Protein AF-A0A8H9J9G1-F1 (afdb_monomer)

Structure (mmCIF, N/CA/C/O backbone):
data_AF-A0A8H9J9G1-F1
#
_entry.id   AF-A0A8H9J9G1-F1
#
loop_
_atom_site.group_PDB
_atom_site.id
_atom_site.type_symbol
_atom_site.label_atom_id
_atom_site.label_alt_id
_atom_site.label_comp_id
_atom_site.label_asym_id
_atom_site.label_entity_id
_atom_site.label_seq_id
_atom_site.pdbx_PDB_ins_code
_atom_site.Cartn_x
_atom_site.Cartn_y
_atom_site.Cartn_z
_atom_site.occupancy
_atom_site.B_iso_or_equiv
_atom_site.auth_seq_id
_atom_site.auth_comp_id
_atom_site.auth_asym_id
_atom_site.auth_atom_id
_atom_site.pdbx_PDB_model_num
ATOM 1 N N . MET A 1 1 ? -12.522 -16.998 34.758 1.00 36.66 1 MET A N 1
ATOM 2 C CA . MET A 1 1 ? -12.995 -16.567 33.430 1.00 36.66 1 MET A CA 1
ATOM 3 C C . MET A 1 1 ? -11.806 -15.974 32.721 1.00 36.66 1 MET A C 1
ATOM 5 O O . MET A 1 1 ? -11.305 -14.952 33.176 1.00 36.66 1 MET A O 1
ATOM 9 N N . ASP A 1 2 ? -11.302 -16.676 31.713 1.00 42.00 2 ASP A N 1
ATOM 10 C CA . ASP A 1 2 ? -10.199 -16.193 30.894 1.00 42.00 2 ASP A CA 1
ATOM 11 C C . ASP A 1 2 ? -10.738 -15.007 30.093 1.00 42.00 2 ASP A C 1
ATOM 13 O O . ASP A 1 2 ? -11.644 -15.159 29.270 1.00 42.00 2 ASP A O 1
ATOM 17 N N . LYS A 1 3 ? -10.325 -13.792 30.461 1.00 46.50 3 LYS A N 1
ATOM 18 C CA . LYS A 1 3 ? -10.738 -12.603 29.728 1.00 46.50 3 LYS A CA 1
ATOM 19 C C . LYS A 1 3 ? -10.068 -12.721 28.371 1.00 46.50 3 LYS A C 1
ATOM 21 O O . LYS A 1 3 ? -8.863 -12.516 28.268 1.00 46.50 3 LYS A O 1
ATOM 26 N N . VAL A 1 4 ? -10.854 -13.000 27.337 1.00 52.59 4 VAL A N 1
ATOM 27 C CA . VAL A 1 4 ? -10.498 -12.665 25.957 1.00 52.59 4 VAL A CA 1
ATOM 28 C C . VAL A 1 4 ? -10.438 -11.135 25.890 1.00 52.59 4 VAL A C 1
ATOM 30 O O . VAL A 1 4 ? -11.330 -10.479 25.375 1.00 52.59 4 VAL A O 1
ATOM 33 N N . GLN A 1 5 ? -9.430 -10.536 26.525 1.00 56.31 5 GLN A N 1
ATOM 34 C CA . GLN A 1 5 ? -9.046 -9.162 26.279 1.00 56.31 5 GLN A CA 1
ATOM 35 C C . GLN A 1 5 ? -8.318 -9.219 24.952 1.00 56.31 5 GLN A C 1
ATOM 37 O O . GLN A 1 5 ? -7.145 -9.593 24.881 1.00 56.31 5 GLN A O 1
ATOM 42 N N . MET A 1 6 ? -9.064 -8.950 23.882 1.00 62.56 6 MET A N 1
ATOM 43 C CA . MET A 1 6 ? -8.466 -8.785 22.574 1.00 62.56 6 MET A CA 1
ATOM 44 C C . MET A 1 6 ? -7.334 -7.768 22.707 1.00 62.56 6 MET A C 1
ATOM 46 O O . MET A 1 6 ? -7.464 -6.750 23.392 1.00 62.56 6 MET A O 1
ATOM 50 N N . LYS A 1 7 ? -6.200 -8.056 22.077 1.00 81.44 7 LYS A N 1
ATOM 51 C CA . LYS A 1 7 ? -5.039 -7.174 22.113 1.00 81.44 7 LYS A CA 1
ATOM 52 C C . LYS A 1 7 ? -5.239 -6.005 21.150 1.00 81.44 7 LYS A C 1
ATOM 54 O O . LYS A 1 7 ? -4.542 -5.891 20.147 1.00 81.44 7 LYS A O 1
ATOM 59 N N . TYR A 1 8 ? -6.240 -5.175 21.434 1.00 85.50 8 TYR A N 1
ATOM 60 C CA . TYR A 1 8 ? -6.667 -4.064 20.586 1.00 85.50 8 TYR A CA 1
ATOM 61 C C . TYR A 1 8 ? -5.501 -3.138 20.232 1.00 85.50 8 TYR A C 1
ATOM 63 O O . TYR A 1 8 ? -5.328 -2.795 19.070 1.00 85.50 8 TYR A O 1
ATOM 71 N N . GLU A 1 9 ? -4.641 -2.829 21.204 1.00 85.12 9 GLU A N 1
ATOM 72 C CA . GLU A 1 9 ? -3.433 -2.032 20.971 1.00 85.12 9 GLU A CA 1
ATOM 73 C C . GLU A 1 9 ? -2.460 -2.698 19.987 1.00 85.12 9 GLU A C 1
ATOM 75 O O . GLU A 1 9 ? -1.900 -2.021 19.128 1.00 85.12 9 GLU A O 1
ATOM 80 N N . GLU A 1 10 ? -2.267 -4.019 20.062 1.00 89.94 10 GLU A N 1
ATOM 81 C CA . GLU A 1 10 ? -1.399 -4.737 19.117 1.00 89.94 10 GLU A CA 1
ATOM 82 C C . GLU A 1 10 ? -1.999 -4.730 17.702 1.00 89.94 10 GLU A C 1
ATOM 84 O O . GLU A 1 10 ? -1.273 -4.544 16.725 1.00 89.94 10 GLU A O 1
ATOM 89 N N . LEU A 1 11 ? -3.321 -4.877 17.576 1.00 91.44 11 LEU A N 1
ATOM 90 C CA . LEU A 1 11 ? -4.016 -4.824 16.286 1.00 91.44 11 LEU A CA 1
ATOM 91 C C . LEU A 1 11 ? -3.967 -3.426 15.661 1.00 91.44 11 LEU A C 1
ATOM 93 O O . LEU A 1 11 ? -3.679 -3.305 14.471 1.00 91.44 11 LEU A O 1
ATOM 97 N N . GLU A 1 12 ? -4.157 -2.376 16.457 1.00 91.62 12 GLU A N 1
ATOM 98 C CA . GLU A 1 12 ? -3.998 -0.984 16.019 1.00 91.62 12 GLU A CA 1
ATOM 99 C C . GLU A 1 12 ? -2.566 -0.686 15.556 1.00 91.62 12 GLU A C 1
ATOM 101 O O . GLU A 1 12 ? -2.347 -0.053 14.517 1.00 91.62 12 GLU A O 1
ATOM 106 N N . GLN 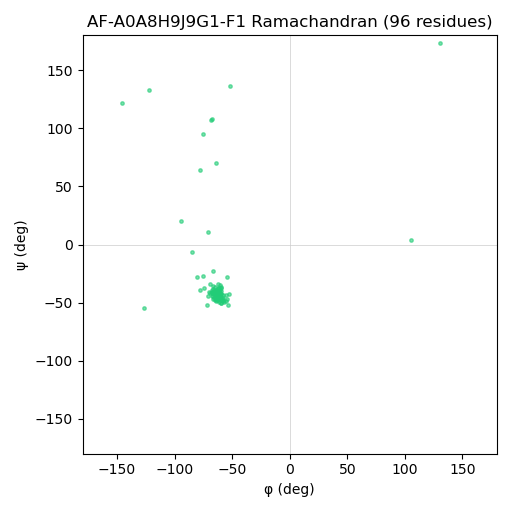A 1 13 ? -1.562 -1.199 16.275 1.00 94.50 13 GLN A N 1
ATOM 107 C CA . GLN A 1 13 ? -0.163 -1.084 15.860 1.00 94.50 13 GLN A CA 1
ATOM 108 C C . GLN A 1 13 ? 0.096 -1.794 14.526 1.00 94.50 13 GLN A C 1
ATOM 110 O O . GLN A 1 13 ? 0.809 -1.256 13.675 1.00 94.50 13 GLN A O 1
ATOM 115 N N . ILE A 1 14 ? -0.478 -2.982 14.316 1.00 95.50 14 ILE A N 1
ATOM 116 C CA . ILE A 1 14 ? -0.354 -3.714 13.048 1.00 95.50 14 ILE A CA 1
ATOM 117 C C . ILE A 1 14 ? -1.031 -2.940 11.912 1.00 95.50 14 ILE A C 1
ATOM 119 O O . ILE A 1 14 ? -0.404 -2.737 10.873 1.00 95.50 14 ILE A O 1
ATOM 123 N N . ALA A 1 15 ? -2.263 -2.461 12.107 1.00 95.69 15 ALA A N 1
ATOM 124 C CA . ALA A 1 15 ? -2.976 -1.667 11.106 1.00 95.69 15 ALA A CA 1
ATOM 125 C C . ALA A 1 15 ? -2.189 -0.404 10.725 1.00 95.69 15 ALA A C 1
ATOM 127 O O . ALA A 1 15 ? -2.006 -0.105 9.547 1.00 95.69 15 ALA A O 1
ATOM 128 N N . THR A 1 16 ? -1.629 0.291 11.718 1.00 96.75 16 THR A N 1
ATOM 129 C CA . THR A 1 16 ? -0.788 1.475 11.499 1.00 96.75 16 THR A CA 1
ATOM 130 C C . THR A 1 16 ? 0.452 1.154 10.663 1.00 96.75 16 THR A C 1
ATOM 132 O O . THR A 1 16 ? 0.747 1.871 9.708 1.00 96.75 16 THR A O 1
ATOM 135 N N . ARG A 1 17 ? 1.153 0.051 10.959 1.00 97.88 17 ARG A N 1
ATOM 136 C CA . ARG A 1 17 ? 2.333 -0.377 10.183 1.00 97.88 17 ARG A CA 1
ATOM 137 C C . ARG A 1 17 ? 1.980 -0.759 8.747 1.00 97.88 17 ARG A C 1
ATOM 139 O O . ARG A 1 17 ? 2.724 -0.425 7.831 1.00 97.88 17 ARG A O 1
ATOM 146 N N . LEU A 1 18 ? 0.851 -1.435 8.538 1.00 97.38 18 LEU A N 1
ATOM 147 C CA . LEU A 1 18 ? 0.376 -1.799 7.201 1.00 97.38 18 LEU A CA 1
ATOM 148 C C . LEU A 1 18 ? 0.013 -0.563 6.371 1.00 97.38 18 LEU A C 1
ATOM 150 O O . LEU A 1 18 ? 0.406 -0.479 5.208 1.00 97.38 18 LEU A O 1
ATOM 154 N N . ALA A 1 19 ? -0.660 0.419 6.974 1.00 96.81 19 ALA A N 1
ATOM 155 C CA . ALA A 1 19 ? -0.946 1.698 6.329 1.00 96.81 19 ALA A CA 1
ATOM 156 C C . ALA A 1 19 ? 0.345 2.453 5.961 1.00 96.81 19 ALA A C 1
ATOM 158 O O . ALA A 1 19 ? 0.473 2.976 4.853 1.00 96.81 19 ALA A O 1
ATOM 159 N N . GLU A 1 20 ? 1.339 2.457 6.853 1.00 97.75 20 GLU A N 1
ATOM 160 C CA . GLU A 1 20 ? 2.648 3.046 6.569 1.00 97.75 20 GLU A CA 1
ATOM 161 C C . GLU A 1 20 ? 3.352 2.339 5.396 1.00 97.75 20 GLU A C 1
ATOM 163 O O . GLU A 1 20 ? 3.906 2.993 4.510 1.00 97.75 20 GLU A O 1
ATOM 168 N N . TRP A 1 21 ? 3.316 1.005 5.347 1.00 97.81 21 TRP A N 1
ATOM 169 C CA . TRP A 1 21 ? 3.883 0.239 4.235 1.00 97.81 21 TRP A CA 1
ATOM 170 C C . TRP A 1 21 ? 3.141 0.454 2.918 1.00 97.81 21 TRP A C 1
ATOM 172 O O . TRP A 1 21 ? 3.799 0.507 1.877 1.00 97.81 21 TRP A O 1
ATOM 182 N N . SER A 1 22 ? 1.816 0.621 2.944 1.00 97.81 22 SER A N 1
ATOM 183 C CA . SER A 1 22 ? 1.047 1.012 1.757 1.00 97.81 22 SER A CA 1
ATOM 184 C C . SER A 1 22 ? 1.543 2.363 1.227 1.00 97.81 22 SER A C 1
ATOM 186 O O . SER A 1 22 ? 1.969 2.450 0.075 1.00 97.81 22 SER A O 1
ATOM 188 N N . SER A 1 23 ? 1.664 3.377 2.094 1.00 97.06 23 SER A N 1
ATOM 189 C CA . SER A 1 23 ? 2.164 4.705 1.704 1.00 97.06 23 SER A CA 1
ATOM 190 C C . SER A 1 23 ? 3.591 4.667 1.138 1.00 97.06 23 SER A C 1
ATOM 192 O O . SER A 1 23 ? 3.887 5.291 0.116 1.00 97.06 23 SER A O 1
ATOM 194 N N . ARG A 1 24 ? 4.490 3.889 1.754 1.00 97.50 24 ARG A N 1
ATOM 195 C CA . ARG A 1 24 ? 5.865 3.717 1.254 1.00 97.50 24 ARG A CA 1
ATOM 196 C C . ARG A 1 24 ? 5.895 3.012 -0.106 1.00 97.50 24 ARG A C 1
ATOM 198 O O . ARG A 1 24 ? 6.668 3.416 -0.975 1.00 97.50 24 ARG A O 1
ATOM 205 N N . THR A 1 25 ? 5.055 1.992 -0.298 1.00 97.25 25 THR A N 1
ATOM 206 C CA . THR A 1 25 ? 4.909 1.276 -1.578 1.00 97.25 25 THR A CA 1
ATOM 207 C C . THR A 1 25 ? 4.384 2.209 -2.665 1.00 97.25 25 THR A C 1
ATOM 209 O O . THR A 1 25 ? 4.967 2.263 -3.748 1.00 97.25 25 THR A O 1
ATOM 212 N N . GLN A 1 26 ? 3.368 3.016 -2.354 1.00 96.50 26 GLN A N 1
ATOM 213 C CA . GLN A 1 26 ? 2.822 4.024 -3.258 1.00 96.50 26 GLN A CA 1
ATOM 214 C C . GLN A 1 26 ? 3.898 5.028 -3.696 1.00 96.50 26 GLN A C 1
ATOM 216 O O . GLN A 1 26 ? 4.077 5.270 -4.892 1.00 96.50 26 GLN A O 1
ATOM 221 N N . ALA A 1 27 ? 4.664 5.579 -2.748 1.00 96.94 27 ALA A N 1
ATOM 222 C CA . ALA A 1 27 ? 5.735 6.531 -3.040 1.00 96.94 27 ALA A CA 1
ATOM 223 C C . ALA A 1 27 ? 6.837 5.912 -3.919 1.00 96.94 27 ALA A C 1
ATOM 225 O O . ALA A 1 27 ? 7.295 6.531 -4.885 1.00 96.94 27 ALA A O 1
ATOM 226 N N . ALA A 1 28 ? 7.239 4.671 -3.626 1.00 95.62 28 ALA A N 1
ATOM 227 C CA . ALA A 1 28 ? 8.207 3.939 -4.438 1.00 95.62 28 ALA A CA 1
ATOM 228 C C . ALA A 1 28 ? 7.677 3.678 -5.859 1.00 95.62 28 ALA A C 1
ATOM 230 O O . ALA A 1 28 ? 8.389 3.927 -6.834 1.00 95.62 28 ALA A O 1
ATOM 231 N N . GLY A 1 29 ? 6.417 3.252 -5.988 1.00 96.12 29 GLY A N 1
ATOM 232 C CA . GLY A 1 29 ? 5.757 3.018 -7.271 1.00 96.12 29 GLY A CA 1
ATOM 233 C C . GLY A 1 29 ? 5.599 4.291 -8.105 1.00 96.12 29 GLY A C 1
ATOM 234 O O . GLY A 1 29 ? 5.827 4.273 -9.313 1.00 96.12 29 GLY A O 1
ATOM 235 N N . GLN A 1 30 ? 5.270 5.426 -7.483 1.00 96.31 30 GLN A N 1
ATOM 236 C CA . GLN A 1 30 ? 5.231 6.726 -8.162 1.00 96.31 30 GLN A CA 1
ATOM 237 C C . GLN A 1 30 ? 6.613 7.150 -8.666 1.00 96.31 30 GLN A C 1
ATOM 239 O O . GLN A 1 30 ? 6.744 7.528 -9.830 1.00 96.31 30 GLN A O 1
ATOM 244 N N . LYS A 1 31 ? 7.653 7.033 -7.831 1.00 96.00 31 LYS A N 1
ATOM 245 C CA . LYS A 1 31 ? 9.030 7.347 -8.234 1.00 96.00 31 LYS A CA 1
ATOM 246 C C . LYS A 1 31 ? 9.488 6.473 -9.402 1.00 96.00 31 LYS A C 1
ATOM 248 O O . LYS A 1 31 ? 10.095 6.980 -10.342 1.00 96.00 31 LYS A O 1
ATOM 253 N N . PHE A 1 32 ? 9.168 5.180 -9.362 1.00 94.75 32 PHE A N 1
ATOM 254 C CA . PHE A 1 32 ? 9.463 4.266 -10.459 1.00 94.75 32 PHE A CA 1
ATOM 255 C C . PHE A 1 32 ? 8.738 4.682 -11.744 1.00 94.75 32 PHE A C 1
ATOM 257 O O . PHE A 1 32 ? 9.390 4.838 -12.770 1.00 94.75 32 PHE A O 1
ATOM 264 N N . ARG A 1 33 ? 7.425 4.957 -11.686 1.00 93.94 33 ARG A N 1
ATOM 265 C CA . ARG A 1 33 ? 6.637 5.430 -12.843 1.00 93.94 33 ARG A CA 1
ATOM 266 C C . ARG A 1 33 ? 7.222 6.698 -13.470 1.00 93.94 33 ARG A C 1
ATOM 268 O O . ARG A 1 33 ? 7.334 6.773 -14.688 1.00 93.94 33 ARG A O 1
ATOM 275 N N . GLN A 1 34 ? 7.644 7.664 -12.6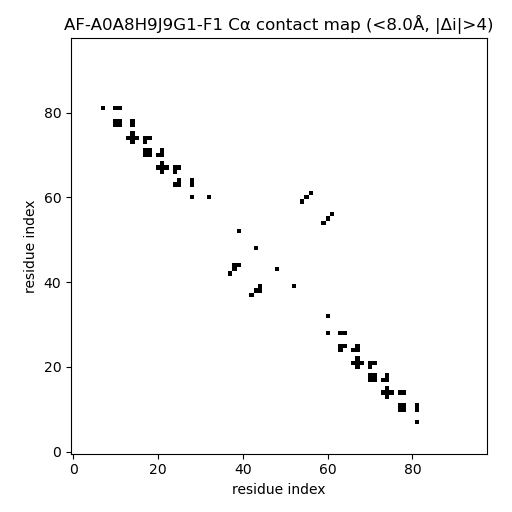54 1.00 94.69 34 GLN A N 1
ATOM 276 C CA . GLN A 1 34 ? 8.273 8.897 -13.141 1.00 94.69 34 GLN A CA 1
ATOM 277 C C . GLN A 1 34 ? 9.580 8.618 -13.892 1.00 94.69 34 GLN A C 1
ATOM 279 O O . GLN A 1 34 ? 9.785 9.125 -14.992 1.00 94.69 34 GLN A O 1
ATOM 284 N N . GLN A 1 35 ? 10.462 7.790 -13.326 1.00 93.00 35 GLN A N 1
ATOM 285 C CA . GLN A 1 35 ? 11.719 7.428 -13.985 1.00 93.00 35 GLN A CA 1
ATOM 286 C C . GLN A 1 35 ? 11.478 6.596 -15.248 1.00 93.00 35 GLN A C 1
ATOM 288 O O . GLN A 1 35 ? 12.134 6.812 -16.263 1.00 93.00 35 GLN A O 1
ATOM 293 N N . PHE A 1 36 ? 10.498 5.696 -15.211 1.00 91.75 36 PHE A N 1
ATOM 294 C CA . PHE A 1 36 ? 10.099 4.879 -16.348 1.00 91.75 36 PHE A CA 1
ATOM 295 C C . PHE A 1 36 ? 9.617 5.728 -17.532 1.00 91.75 36 PHE A C 1
ATOM 297 O O . PHE A 1 36 ? 10.056 5.507 -18.657 1.00 91.75 36 PHE A O 1
ATOM 304 N N . GLN A 1 37 ? 8.811 6.762 -17.277 1.00 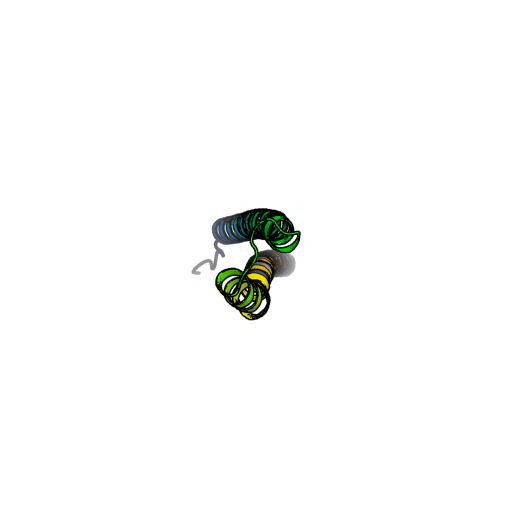90.62 37 GLN A N 1
ATOM 305 C CA . GLN A 1 37 ? 8.366 7.709 -18.307 1.00 90.62 37 GLN A CA 1
ATOM 306 C C . GLN A 1 37 ? 9.530 8.474 -18.953 1.00 90.62 37 GLN A C 1
ATOM 308 O O . GLN A 1 37 ? 9.522 8.693 -20.162 1.00 90.62 37 GLN A O 1
ATOM 313 N N . VAL A 1 38 ? 10.560 8.845 -18.182 1.00 91.44 38 VAL A N 1
ATOM 314 C CA . VAL A 1 38 ? 11.774 9.481 -18.729 1.00 91.44 38 VAL A CA 1
ATOM 315 C C . VAL A 1 38 ? 12.519 8.529 -19.668 1.00 91.44 38 VAL A C 1
ATOM 317 O O . VAL A 1 38 ? 12.991 8.948 -20.726 1.00 91.44 38 VAL A O 1
ATOM 320 N N . LEU A 1 39 ? 12.600 7.244 -19.312 1.00 89.00 39 LEU A N 1
ATOM 321 C CA . LEU A 1 39 ? 13.220 6.229 -20.166 1.00 89.00 39 LEU A CA 1
ATOM 322 C C . LEU A 1 39 ? 12.402 6.008 -21.451 1.00 89.00 39 LEU A C 1
ATOM 324 O O . LEU A 1 39 ? 12.987 6.043 -22.533 1.00 89.00 39 LEU A O 1
ATOM 328 N N . GLN A 1 40 ? 11.069 5.903 -21.343 1.00 86.06 40 GLN A N 1
ATOM 329 C CA . GLN A 1 40 ? 10.143 5.812 -22.486 1.00 86.06 40 GLN A CA 1
ATOM 330 C C . GLN A 1 40 ? 10.218 7.022 -23.421 1.00 86.06 40 GLN A C 1
ATOM 332 O O . GLN A 1 40 ? 10.135 6.865 -24.636 1.00 86.06 40 GLN A O 1
ATOM 337 N N . GLY A 1 41 ? 10.421 8.226 -22.881 1.00 86.19 41 GLY A N 1
ATOM 338 C CA . GLY A 1 41 ? 10.514 9.475 -23.644 1.00 86.19 41 GLY A CA 1
ATOM 339 C C . GLY A 1 41 ? 11.790 9.645 -24.480 1.00 86.19 41 GLY A C 1
ATOM 340 O O . GLY A 1 41 ? 12.047 10.743 -24.968 1.00 86.19 41 GLY A O 1
ATOM 341 N N . GLY A 1 42 ? 12.604 8.596 -24.632 1.00 84.06 42 GLY A N 1
ATOM 342 C CA . GLY A 1 42 ? 13.857 8.619 -25.390 1.00 84.06 42 GLY A CA 1
ATOM 343 C C . GLY A 1 42 ? 15.120 8.635 -24.527 1.00 84.06 42 GLY A C 1
ATOM 344 O O . GLY A 1 42 ? 16.220 8.696 -25.073 1.00 84.06 42 GLY A O 1
ATOM 345 N N . GLY A 1 43 ? 14.990 8.544 -23.196 1.00 79.88 43 GLY A N 1
ATOM 346 C CA . GLY A 1 43 ? 16.127 8.397 -22.281 1.00 79.88 43 GLY A CA 1
ATOM 347 C C . GLY A 1 43 ? 16.864 7.061 -22.433 1.00 79.88 43 GLY A C 1
ATOM 348 O O . GLY A 1 43 ? 18.048 6.973 -22.110 1.00 79.88 43 GLY A O 1
ATOM 349 N N . TRP A 1 44 ? 16.193 6.033 -22.963 1.00 81.94 44 TRP A N 1
ATOM 350 C CA . TRP A 1 44 ? 16.806 4.766 -23.350 1.00 81.94 44 TRP A CA 1
ATOM 351 C C . TRP A 1 44 ? 16.104 4.196 -24.585 1.00 81.94 44 TRP A C 1
ATOM 353 O O . TRP A 1 44 ? 14.903 3.965 -24.575 1.00 81.94 44 TRP A O 1
ATOM 363 N N . ILE A 1 45 ? 16.862 3.976 -25.663 1.00 83.12 45 ILE A N 1
ATOM 364 C CA . ILE A 1 45 ? 16.337 3.498 -26.948 1.00 83.12 45 ILE A CA 1
ATOM 365 C C . ILE A 1 45 ? 17.034 2.187 -27.335 1.00 83.12 45 ILE A C 1
ATOM 367 O O . ILE A 1 45 ? 18.262 2.092 -27.287 1.00 83.12 45 ILE A O 1
ATOM 371 N N . GLY A 1 46 ? 16.253 1.184 -27.751 1.00 85.38 46 GLY A N 1
ATOM 372 C CA . GLY A 1 46 ? 16.733 -0.080 -28.321 1.00 85.38 46 GLY A CA 1
ATOM 373 C C . GLY A 1 46 ? 16.106 -1.324 -27.683 1.00 85.38 46 GLY A C 1
ATOM 374 O O . GLY A 1 46 ? 15.438 -1.245 -26.663 1.00 85.38 46 GLY A O 1
ATOM 375 N N . ARG A 1 47 ? 16.394 -2.509 -28.239 1.00 79.25 47 ARG A N 1
ATOM 376 C CA . ARG A 1 47 ? 15.750 -3.789 -27.858 1.00 7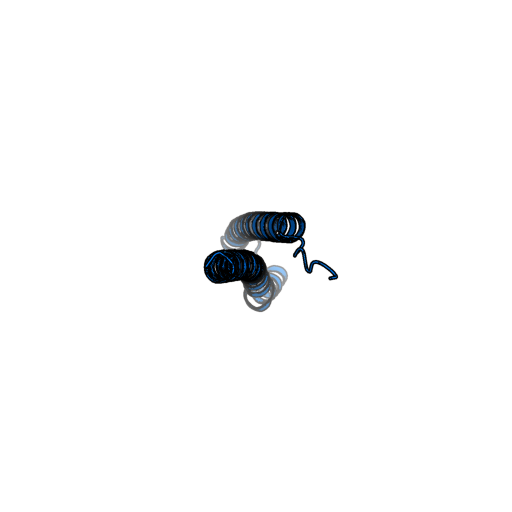9.25 47 ARG A CA 1
ATOM 377 C C . ARG A 1 47 ? 15.810 -4.154 -26.368 1.00 79.25 47 ARG A C 1
ATOM 379 O O . ARG A 1 47 ? 14.956 -4.887 -25.881 1.00 79.25 47 ARG A O 1
ATOM 386 N N . GLY A 1 48 ? 16.838 -3.692 -25.651 1.00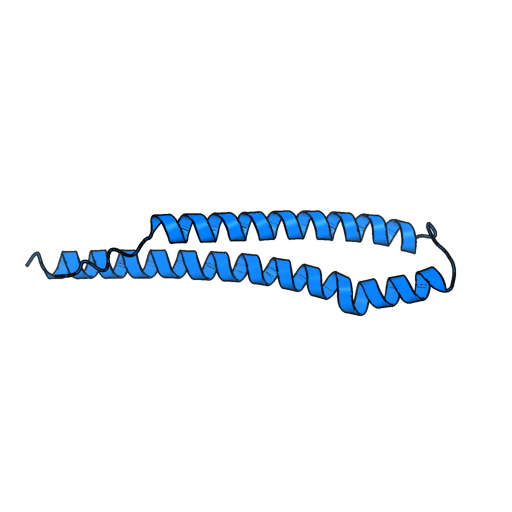 84.75 48 GLY A N 1
ATOM 387 C CA . GLY A 1 48 ? 16.942 -3.893 -24.200 1.00 84.75 48 GLY A CA 1
ATOM 388 C C . GLY A 1 48 ? 15.895 -3.094 -23.422 1.00 84.75 48 GLY A C 1
ATOM 389 O O . GLY A 1 48 ? 15.373 -3.583 -22.426 1.00 84.75 48 GLY A O 1
ATOM 390 N N . PHE A 1 49 ? 15.556 -1.908 -23.924 1.00 89.25 49 PHE A N 1
ATOM 391 C CA . PHE A 1 49 ? 14.480 -1.094 -23.394 1.00 89.25 49 PHE A CA 1
ATOM 392 C C . PHE A 1 49 ? 13.111 -1.701 -23.710 1.00 89.25 49 PHE A C 1
ATOM 394 O O . PHE A 1 49 ? 12.304 -1.808 -22.799 1.00 89.25 49 PHE A O 1
ATOM 401 N N . ASP A 1 50 ? 12.880 -2.175 -24.940 1.00 89.81 50 ASP A N 1
ATOM 402 C CA . ASP A 1 50 ? 11.586 -2.759 -25.337 1.00 89.81 50 ASP A CA 1
ATOM 403 C C . ASP A 1 50 ? 11.173 -3.904 -24.401 1.00 89.81 50 ASP A C 1
ATOM 405 O O . ASP A 1 50 ? 10.073 -3.910 -23.860 1.00 89.81 50 ASP A O 1
ATOM 409 N N . LYS A 1 51 ? 12.096 -4.838 -24.130 1.00 91.94 51 LYS A N 1
ATOM 410 C CA . LYS A 1 51 ? 11.843 -5.955 -23.210 1.00 91.94 51 LYS A CA 1
ATOM 411 C C . LYS A 1 51 ? 11.640 -5.491 -21.764 1.00 91.94 51 LYS A C 1
ATOM 413 O O . LYS A 1 51 ? 10.777 -6.014 -21.067 1.00 91.94 51 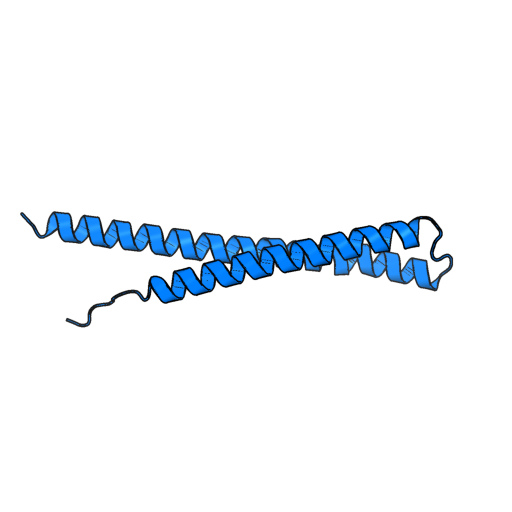LYS A O 1
ATOM 418 N N . PHE A 1 52 ? 12.434 -4.523 -21.309 1.00 91.44 52 PHE A N 1
ATOM 419 C CA . PHE A 1 52 ? 12.292 -3.953 -19.970 1.00 91.44 52 PHE A CA 1
ATOM 420 C C . PHE A 1 52 ? 10.954 -3.221 -19.797 1.00 91.44 52 PHE A C 1
ATOM 422 O O . PHE A 1 52 ? 10.337 -3.326 -18.737 1.00 91.44 52 PHE A O 1
ATOM 429 N N . ALA A 1 53 ? 10.502 -2.498 -20.822 1.00 92.19 53 ALA A N 1
ATOM 430 C CA . ALA A 1 53 ? 9.217 -1.819 -20.836 1.00 92.19 53 ALA A CA 1
ATOM 431 C C . ALA A 1 53 ? 8.067 -2.825 -20.759 1.00 92.19 53 ALA A C 1
ATOM 433 O O . ALA A 1 53 ? 7.217 -2.691 -19.881 1.00 92.19 53 ALA A O 1
ATOM 434 N N . ASP A 1 54 ? 8.121 -3.881 -21.572 1.00 93.88 54 ASP A N 1
ATOM 435 C CA . ASP A 1 54 ? 7.143 -4.970 -21.554 1.00 93.88 54 ASP A CA 1
ATOM 436 C C . ASP A 1 54 ? 7.050 -5.631 -20.169 1.00 93.88 54 ASP A C 1
ATOM 438 O O . ASP A 1 54 ? 5.963 -5.770 -19.610 1.00 93.88 54 ASP A O 1
ATOM 442 N N . GLU A 1 55 ? 8.184 -6.002 -19.561 1.00 94.56 55 GLU A N 1
ATOM 443 C CA . GLU A 1 55 ? 8.215 -6.602 -18.216 1.00 94.56 55 GLU A CA 1
ATOM 444 C C . GLU A 1 55 ? 7.725 -5.622 -17.135 1.00 94.56 55 GLU A C 1
ATOM 446 O O . GLU A 1 55 ? 7.027 -6.008 -16.191 1.00 94.56 55 GLU A O 1
ATOM 451 N N . SER A 1 56 ? 8.052 -4.337 -17.278 1.00 93.88 56 SER A N 1
ATOM 452 C CA . SER A 1 56 ? 7.631 -3.303 -16.333 1.00 93.88 56 SER A CA 1
ATOM 453 C C . SER A 1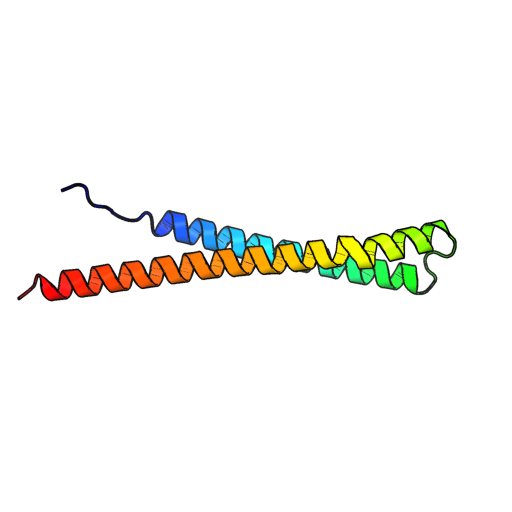 56 ? 6.121 -3.081 -16.369 1.00 93.88 56 SER A C 1
ATOM 455 O O . SER A 1 56 ? 5.496 -3.001 -15.313 1.00 93.88 56 SER A O 1
ATOM 457 N N . GLU A 1 57 ? 5.520 -3.008 -17.554 1.00 93.94 57 GLU A N 1
ATOM 458 C CA . GLU A 1 57 ? 4.087 -2.754 -17.725 1.00 93.94 57 GLU A CA 1
ATOM 459 C C . GLU A 1 57 ? 3.228 -3.995 -17.471 1.00 93.94 57 GLU A C 1
ATOM 461 O O . GLU A 1 57 ? 2.170 -3.889 -16.851 1.00 93.94 57 GLU A O 1
ATOM 466 N N . SER A 1 58 ? 3.681 -5.173 -17.906 1.00 96.19 58 SER A N 1
ATOM 467 C CA . SER A 1 58 ? 2.899 -6.412 -17.796 1.00 96.19 58 SER A CA 1
ATOM 468 C C . SER A 1 58 ? 2.961 -7.062 -16.414 1.00 96.19 58 SER A C 1
ATOM 470 O O . SER A 1 58 ? 2.015 -7.744 -16.017 1.00 96.19 58 SER A O 1
ATOM 472 N N . LEU A 1 59 ? 4.055 -6.861 -15.671 1.00 95.81 59 LEU A N 1
ATOM 473 C CA . LEU A 1 59 ? 4.302 -7.566 -14.414 1.00 95.81 59 LEU A CA 1
ATOM 474 C C . LEU A 1 59 ? 4.602 -6.615 -13.258 1.00 95.81 59 LEU A C 1
ATOM 476 O O . LEU A 1 59 ? 3.944 -6.685 -12.220 1.00 95.81 59 LEU A O 1
ATOM 480 N N . LEU A 1 60 ? 5.592 -5.737 -13.419 1.00 94.38 60 LEU A N 1
ATOM 481 C CA . LEU A 1 60 ? 6.170 -5.002 -12.293 1.00 94.38 60 LEU A CA 1
ATOM 482 C C . LEU A 1 60 ? 5.215 -3.927 -11.748 1.00 94.38 60 LEU A C 1
ATOM 484 O O . LEU A 1 60 ? 4.904 -3.927 -10.557 1.00 94.38 60 LEU A O 1
ATOM 488 N N . LEU A 1 61 ? 4.698 -3.050 -12.612 1.00 93.88 61 LEU A N 1
ATOM 489 C CA . LEU A 1 61 ? 3.743 -2.001 -12.244 1.00 93.88 61 LEU A CA 1
ATOM 490 C C . LEU A 1 61 ? 2.434 -2.579 -11.671 1.00 93.88 61 LEU A C 1
ATOM 492 O O . LEU A 1 61 ? 2.026 -2.126 -10.596 1.00 93.88 61 LEU A O 1
ATOM 496 N N . PRO A 1 62 ? 1.802 -3.599 -12.291 1.00 96.25 62 PRO A N 1
ATOM 497 C CA . PRO A 1 62 ? 0.634 -4.255 -11.710 1.00 96.25 62 PRO A CA 1
ATOM 498 C C . PRO A 1 62 ? 0.909 -4.890 -10.344 1.00 96.25 62 PRO A C 1
ATOM 500 O O . PRO A 1 62 ? 0.076 -4.791 -9.444 1.00 96.25 62 PRO A O 1
ATOM 503 N N . ALA A 1 63 ? 2.070 -5.527 -10.155 1.00 96.88 63 ALA A N 1
ATOM 504 C CA . ALA A 1 63 ? 2.420 -6.157 -8.883 1.00 96.88 63 ALA A CA 1
ATOM 505 C C . ALA A 1 63 ? 2.605 -5.133 -7.754 1.00 96.88 63 ALA A C 1
ATOM 507 O O . ALA A 1 63 ? 2.138 -5.366 -6.639 1.00 96.88 63 ALA A O 1
ATOM 508 N N . VAL A 1 64 ? 3.242 -3.992 -8.042 1.00 95.94 64 VAL A N 1
ATOM 509 C CA . VAL A 1 64 ? 3.405 -2.896 -7.073 1.00 95.94 64 VAL A CA 1
ATOM 510 C C . VAL A 1 64 ? 2.051 -2.295 -6.696 1.00 95.94 64 VAL A C 1
ATOM 512 O O . VAL A 1 64 ? 1.795 -2.110 -5.509 1.00 95.94 64 VAL A O 1
ATOM 515 N N . GLN A 1 65 ? 1.166 -2.060 -7.673 1.00 95.81 65 GLN A N 1
ATOM 516 C CA . GLN A 1 65 ? -0.184 -1.560 -7.395 1.00 95.81 65 GLN A CA 1
ATOM 517 C C . GLN A 1 65 ? -0.977 -2.547 -6.533 1.00 95.81 65 GLN A C 1
ATOM 519 O O . GLN A 1 65 ? -1.543 -2.175 -5.514 1.00 95.81 65 GLN A O 1
ATOM 524 N N . LYS A 1 66 ? -0.943 -3.839 -6.876 1.00 97.50 66 LYS A N 1
ATOM 525 C CA . LYS A 1 66 ? -1.614 -4.877 -6.087 1.00 97.50 66 LYS A CA 1
ATOM 526 C C . LYS A 1 66 ? -1.093 -4.936 -4.649 1.00 97.50 66 LYS A C 1
ATOM 528 O O . LYS A 1 66 ? -1.867 -5.194 -3.732 1.00 97.50 66 LYS A O 1
ATOM 533 N N . LEU A 1 67 ? 0.209 -4.740 -4.443 1.00 97.56 67 LEU A N 1
ATOM 534 C CA . LEU A 1 67 ? 0.795 -4.715 -3.106 1.00 97.56 67 LEU A CA 1
ATOM 535 C C . LEU A 1 67 ? 0.294 -3.510 -2.295 1.00 97.56 67 LEU A C 1
ATOM 537 O O . LEU A 1 67 ? -0.096 -3.695 -1.145 1.00 97.56 67 LEU A O 1
ATOM 541 N N . GLU A 1 68 ? 0.272 -2.315 -2.893 1.00 96.69 68 GLU A N 1
ATOM 542 C CA . GLU A 1 68 ? -0.310 -1.101 -2.297 1.00 96.69 68 GLU A CA 1
ATOM 543 C C . GLU A 1 68 ? -1.759 -1.351 -1.848 1.00 96.69 68 GLU A C 1
ATOM 545 O O . GLU A 1 68 ? -2.079 -1.172 -0.667 1.00 96.69 68 GLU A O 1
ATOM 550 N N . ASP A 1 69 ? -2.586 -1.872 -2.760 1.00 96.75 69 ASP A N 1
ATOM 551 C CA . ASP A 1 69 ? -4.010 -2.119 -2.531 1.00 96.75 69 ASP A CA 1
ATOM 552 C C . ASP A 1 69 ? -4.242 -3.145 -1.409 1.00 96.75 69 ASP A C 1
ATOM 554 O O . ASP A 1 69 ? -5.130 -2.978 -0.573 1.00 96.75 69 ASP A O 1
ATOM 558 N N . VAL A 1 70 ? -3.458 -4.229 -1.374 1.00 98.12 70 VAL A N 1
ATOM 559 C CA . VAL A 1 70 ? -3.602 -5.284 -0.357 1.00 98.12 70 VAL A CA 1
ATOM 560 C C . VAL A 1 70 ? -3.170 -4.784 1.020 1.00 98.12 70 VAL A C 1
ATOM 562 O O . VAL A 1 70 ? -3.841 -5.078 2.007 1.00 98.12 70 VAL A O 1
ATOM 565 N N . LEU A 1 71 ? -2.080 -4.017 1.112 1.00 98.00 71 LEU A N 1
ATOM 566 C CA . LEU A 1 71 ? -1.619 -3.453 2.385 1.00 98.00 71 LEU A CA 1
ATOM 567 C C . LEU A 1 71 ? -2.670 -2.517 2.994 1.00 98.00 71 LEU A C 1
ATOM 569 O O . LEU A 1 71 ? -2.956 -2.601 4.192 1.00 98.00 71 LEU A O 1
ATOM 573 N N . GLU A 1 72 ? -3.287 -1.673 2.166 1.00 97.12 72 GLU A N 1
ATOM 574 C CA . GLU A 1 72 ? -4.368 -0.787 2.597 1.00 97.12 72 GLU A CA 1
ATOM 575 C C . GLU A 1 72 ? -5.625 -1.571 3.004 1.00 97.12 72 GLU A C 1
ATOM 577 O O . GLU A 1 72 ? -6.175 -1.351 4.087 1.00 97.12 72 GLU A O 1
ATOM 582 N N . GLN A 1 73 ? -6.050 -2.541 2.187 1.00 97.75 73 GLN A N 1
ATOM 583 C CA . GLN A 1 73 ? -7.210 -3.385 2.487 1.00 97.75 73 GLN A CA 1
ATOM 584 C C . GLN A 1 73 ? -7.056 -4.127 3.815 1.00 97.75 73 GLN A C 1
ATOM 586 O O . GLN A 1 73 ? -7.980 -4.123 4.628 1.00 97.75 73 GLN A O 1
ATOM 591 N N . VAL A 1 74 ? -5.893 -4.734 4.073 1.00 97.00 74 VAL A N 1
ATOM 592 C CA . VAL A 1 74 ? -5.657 -5.471 5.323 1.00 97.00 74 VAL A CA 1
ATOM 593 C C . VAL A 1 74 ? -5.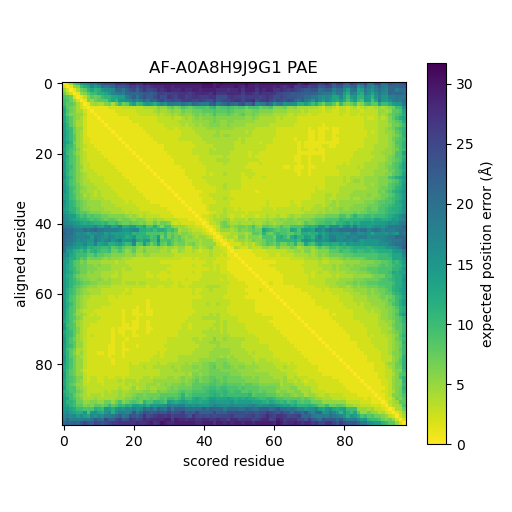658 -4.523 6.524 1.00 97.00 74 VAL A C 1
ATOM 595 O O . VAL A 1 74 ? -6.285 -4.840 7.535 1.00 97.00 74 VAL A O 1
ATOM 598 N N . SER A 1 75 ? -5.036 -3.342 6.415 1.00 96.75 75 SER A N 1
ATOM 599 C CA . SER A 1 75 ? -5.115 -2.305 7.456 1.00 96.75 75 SER A CA 1
ATOM 600 C C . SER A 1 75 ? -6.571 -1.956 7.794 1.00 96.75 75 SER A C 1
ATOM 602 O O . SER A 1 75 ? -6.957 -1.931 8.965 1.00 96.75 75 SER A O 1
ATOM 604 N N . ASN A 1 76 ? -7.403 -1.743 6.772 1.00 96.81 76 ASN A N 1
ATOM 605 C CA . ASN A 1 76 ? -8.810 -1.384 6.950 1.00 96.81 76 ASN A CA 1
ATOM 606 C C . ASN A 1 76 ? -9.636 -2.524 7.563 1.00 96.81 76 ASN A C 1
ATOM 608 O O . ASN A 1 76 ? -10.443 -2.276 8.457 1.00 96.81 76 ASN A O 1
ATOM 612 N N . ILE A 1 77 ? -9.408 -3.772 7.143 1.00 97.44 77 ILE A N 1
ATOM 613 C CA . ILE A 1 77 ? -10.075 -4.952 7.719 1.00 97.44 77 ILE A CA 1
ATOM 614 C C . ILE A 1 77 ? -9.760 -5.083 9.213 1.00 97.44 77 ILE A C 1
ATOM 616 O O . ILE A 1 77 ? -10.660 -5.372 10.006 1.00 97.44 77 ILE A O 1
ATOM 620 N N . ILE A 1 78 ? -8.506 -4.856 9.614 1.00 94.94 78 ILE A N 1
ATOM 621 C CA . ILE A 1 78 ? -8.104 -4.933 11.023 1.00 94.94 78 ILE A CA 1
ATOM 622 C C . ILE A 1 78 ? -8.818 -3.857 11.846 1.00 94.94 78 ILE A C 1
ATOM 624 O O . ILE A 1 78 ? -9.424 -4.193 12.862 1.00 94.94 78 ILE A O 1
ATOM 628 N N . ARG A 1 79 ? -8.824 -2.598 11.388 1.00 95.12 79 ARG A 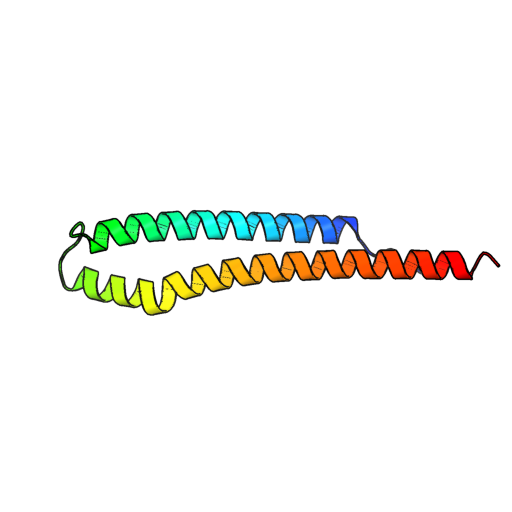N 1
ATOM 629 C CA . ARG A 1 79 ? -9.522 -1.496 12.078 1.00 95.12 79 ARG A CA 1
ATOM 630 C C . ARG A 1 79 ? -11.015 -1.767 12.236 1.00 95.12 79 ARG A C 1
ATOM 632 O O . ARG A 1 79 ? -11.535 -1.708 13.343 1.00 95.12 79 ARG A O 1
ATOM 639 N N . GLN A 1 80 ? -11.682 -2.187 11.161 1.00 95.69 80 GLN A N 1
ATOM 640 C CA . GLN A 1 80 ? -13.103 -2.551 11.215 1.00 95.69 80 GLN A CA 1
ATOM 641 C C . GLN A 1 80 ? -13.374 -3.710 12.183 1.00 95.69 80 GLN A C 1
ATOM 643 O O . GLN A 1 80 ? -14.426 -3.763 12.816 1.00 95.69 80 GLN A O 1
ATOM 648 N N . SER A 1 81 ? -12.444 -4.661 12.295 1.00 92.56 81 SER A N 1
ATOM 649 C CA . SER A 1 81 ? -12.574 -5.781 13.233 1.00 92.56 81 SER A CA 1
ATOM 650 C C . SER A 1 81 ? -12.444 -5.315 14.685 1.00 92.56 81 SER A C 1
ATOM 652 O O . SER A 1 81 ? -13.232 -5.745 15.526 1.00 92.56 81 SER A O 1
ATOM 654 N N . VAL A 1 82 ? -11.500 -4.409 14.966 1.00 91.44 82 VAL A N 1
ATOM 655 C CA . VAL A 1 82 ? -11.329 -3.769 16.280 1.00 91.44 82 VAL A CA 1
ATOM 656 C C . VAL A 1 82 ? -12.591 -3.000 16.674 1.00 91.44 82 VAL A C 1
ATOM 658 O O . VAL A 1 82 ? -13.136 -3.254 17.746 1.00 91.44 82 VAL A O 1
ATOM 661 N N . GLU A 1 83 ? -13.108 -2.147 15.787 1.00 91.81 83 GLU A N 1
ATOM 662 C CA . GLU A 1 83 ? -14.327 -1.361 16.020 1.00 91.81 83 GLU A CA 1
ATOM 663 C C . GLU A 1 83 ? -15.536 -2.253 16.335 1.00 91.81 83 GLU A C 1
ATOM 665 O O . GLU A 1 83 ? -16.237 -2.036 17.324 1.00 91.81 83 GLU A O 1
ATOM 670 N N . ARG A 1 84 ? -15.762 -3.305 15.533 1.00 92.38 84 ARG A N 1
ATOM 671 C CA . ARG A 1 84 ? -16.881 -4.241 15.745 1.00 92.38 84 ARG A CA 1
ATOM 672 C C . ARG A 1 84 ? -16.782 -4.972 17.079 1.00 92.38 84 ARG A C 1
ATOM 674 O O . ARG A 1 84 ? -17.803 -5.218 17.716 1.00 92.38 84 ARG A O 1
ATOM 681 N N . MET A 1 85 ? -15.576 -5.346 17.500 1.00 89.06 85 MET A N 1
ATOM 682 C CA . MET A 1 85 ? -15.393 -6.046 18.770 1.00 89.06 85 MET A CA 1
ATOM 683 C C . MET A 1 85 ? -15.551 -5.125 19.978 1.00 89.06 85 MET A C 1
ATOM 685 O O . MET A 1 85 ? -16.184 -5.527 20.952 1.00 89.06 85 MET A O 1
ATOM 689 N N . GLN A 1 86 ? -15.084 -3.878 19.889 1.00 87.75 86 GLN A N 1
ATOM 690 C CA . GLN A 1 86 ? -15.336 -2.869 20.919 1.00 87.75 86 GLN A CA 1
ATOM 691 C C . GLN A 1 86 ? -16.838 -2.601 21.090 1.00 87.75 86 GLN A C 1
ATOM 693 O O . GLN A 1 86 ? -17.337 -2.642 22.213 1.00 87.75 86 GLN A O 1
ATOM 698 N N . GLN A 1 87 ? -17.577 -2.440 19.986 1.00 88.50 87 GLN A N 1
ATOM 699 C CA . GLN A 1 87 ? -19.037 -2.276 20.013 1.00 88.50 87 GLN A CA 1
ATOM 700 C C . GLN A 1 87 ? -19.738 -3.476 20.668 1.00 88.50 87 GLN A C 1
ATOM 702 O O . GLN A 1 87 ? -20.579 -3.302 21.549 1.00 88.50 87 GLN A O 1
ATOM 707 N N . ALA A 1 88 ? -19.353 -4.702 20.299 1.00 88.12 88 ALA A N 1
ATOM 708 C CA . ALA A 1 88 ? -19.925 -5.912 20.888 1.00 88.12 88 ALA A CA 1
ATOM 709 C C . ALA A 1 88 ? -19.655 -6.018 22.404 1.00 88.12 88 ALA A C 1
ATOM 711 O O . ALA A 1 88 ? -20.525 -6.458 23.161 1.00 88.12 88 ALA A O 1
ATOM 712 N N . GLU A 1 89 ? -18.470 -5.603 22.867 1.00 85.62 89 GLU A N 1
ATOM 713 C CA . GLU A 1 89 ? -18.154 -5.540 24.297 1.00 85.62 89 GLU A CA 1
ATOM 714 C C . GLU A 1 89 ? -18.991 -4.489 25.041 1.00 85.62 89 GLU A C 1
ATOM 716 O O . GLU A 1 89 ? -19.459 -4.760 26.151 1.00 85.62 89 GLU A O 1
ATOM 721 N N . GLU A 1 90 ? -19.191 -3.306 24.457 1.00 85.56 90 GLU A N 1
ATOM 722 C CA . GLU A 1 90 ? -20.019 -2.241 25.034 1.00 85.56 90 GLU A CA 1
ATOM 723 C C . GLU A 1 90 ? -21.488 -2.665 25.157 1.00 85.56 90 GLU A C 1
ATOM 725 O O . GLU A 1 90 ? -22.082 -2.527 26.231 1.00 85.56 90 GLU A O 1
ATOM 730 N N . GLU A 1 91 ? -22.054 -3.264 24.107 1.00 84.69 91 GLU A N 1
ATOM 731 C CA . GLU A 1 91 ? -23.422 -3.795 24.111 1.00 84.69 91 GLU A CA 1
ATOM 732 C C . GLU A 1 91 ? -23.613 -4.897 25.160 1.00 84.69 91 GLU A C 1
ATOM 734 O O . GLU A 1 91 ? -24.617 -4.917 25.881 1.00 84.69 91 GLU A O 1
ATOM 739 N N . ALA A 1 92 ? -22.642 -5.810 25.281 1.00 81.69 92 ALA A N 1
ATOM 740 C CA . ALA A 1 92 ? -22.681 -6.865 26.284 1.00 81.69 92 ALA A CA 1
ATOM 741 C C . ALA A 1 92 ? -22.655 -6.275 27.701 1.00 81.69 92 ALA A C 1
ATOM 743 O O . ALA A 1 92 ? -23.503 -6.624 28.522 1.00 81.69 92 ALA A O 1
ATOM 744 N N . ARG A 1 93 ? -21.743 -5.333 27.987 1.00 76.19 93 ARG A N 1
ATOM 745 C CA . ARG A 1 93 ? -21.676 -4.651 29.294 1.00 76.19 93 ARG A CA 1
ATOM 746 C C . ARG A 1 93 ? -22.966 -3.892 29.611 1.00 76.19 93 ARG A C 1
ATOM 748 O O . ARG A 1 93 ? -23.427 -3.950 30.747 1.00 76.19 93 ARG A O 1
ATOM 755 N N . GLY A 1 94 ? -23.573 -3.239 28.619 1.00 75.69 94 GLY A N 1
ATOM 756 C CA . GLY A 1 94 ? -24.864 -2.564 28.766 1.00 75.69 94 GLY A CA 1
ATOM 757 C C . GLY A 1 94 ? -26.017 -3.514 29.112 1.00 75.69 94 GLY A C 1
ATOM 758 O O . GLY A 1 94 ? -26.891 -3.146 29.890 1.00 75.69 94 GLY A O 1
ATOM 759 N N . ARG A 1 95 ? -26.001 -4.753 28.599 1.00 69.19 95 ARG A N 1
ATOM 760 C CA . ARG A 1 95 ? -27.011 -5.784 28.906 1.00 69.19 95 ARG A CA 1
ATOM 761 C C . ARG A 1 95 ? -26.861 -6.427 30.286 1.00 69.19 95 ARG A C 1
ATOM 763 O O . ARG A 1 95 ? -27.862 -6.879 30.824 1.00 69.19 95 ARG A O 1
ATOM 770 N N . PHE A 1 96 ? -25.655 -6.478 30.852 1.00 61.22 96 PHE A N 1
ATOM 771 C CA . PHE A 1 96 ? -25.418 -7.066 32.182 1.00 61.22 96 PHE A CA 1
ATOM 772 C C . PHE A 1 96 ? -25.654 -6.093 33.354 1.00 61.22 96 PHE A C 1
ATOM 774 O O . PHE A 1 96 ? -25.614 -6.524 34.502 1.00 61.22 96 PHE A O 1
ATOM 781 N N . ASN A 1 97 ? -25.913 -4.808 33.084 1.00 53.16 97 ASN A N 1
ATOM 782 C CA . ASN A 1 97 ? -26.193 -3.777 34.095 1.00 53.16 97 ASN A CA 1
ATOM 783 C C . ASN A 1 97 ? -27.703 -3.555 34.375 1.00 53.16 97 ASN A C 1
ATOM 785 O O . ASN A 1 97 ? -28.066 -2.506 34.911 1.00 53.16 97 ASN A O 1
ATOM 789 N N . PHE A 1 98 ? -28.569 -4.520 34.037 1.00 46.00 98 PHE A N 1
ATOM 790 C CA . PHE A 1 98 ? -29.998 -4.543 34.389 1.00 46.00 98 PHE A CA 1
ATOM 791 C C . PHE A 1 98 ? -30.338 -5.760 35.250 1.00 46.00 98 PHE A C 1
ATOM 793 O O . PHE A 1 98 ? -29.808 -6.854 34.952 1.00 46.00 98 PHE A O 1
#

Mean predicted aligned error: 6.47 Å

Foldseek 3Di:
DPPPPPPLVVLLVLLVVLLVVLVVLVVVLVVVVVVLVVCVVVVPDDPVNVVVNCCCVVPVSVVSVVSSVVSNVSSVVSVVVSVVVVVVVVVVVVVVVD

Radius of gyration: 22.18 Å; Cα contacts (8 Å, |Δi|>4): 48; chains: 1; bounding box: 47×26×63 Å

Secondary structure (DSSP, 8-state):
-------HHHHHHHHHHHHHHHHHHHHHHHHHHHHHHHIIIIIS-SHHHHHHHHHIIIIIHHHHHHHHHHHHHHHHHHHHHHHHHHHHHHHHHHHHT-

Solvent-accessible surface area (backbone atoms only — not comparable to full-atom values): 5344 Å² total; per-residue (Å²): 130,86,76,84,69,71,63,55,69,59,48,51,52,50,24,52,52,30,42,51,50,17,54,52,43,46,52,52,50,50,54,49,52,56,54,49,50,48,30,73,74,64,71,50,82,53,74,72,43,56,55,50,50,49,49,36,64,75,45,49,53,54,50,50,51,52,49,25,53,49,28,40,49,52,18,51,52,46,50,55,50,50,53,54,50,54,51,53,52,51,55,51,56,61,62,70,74,110

pLDDT: mean 88.15, std 13.43, range [36.66, 98.12]

Sequence (98 aa):
MDKVQMKYEELEQIATRLAEWSSRTQAAGQKFRQQFQVLQGGGWIGRGFDKFADESESLLLPAVQKLEDVLEQVSNIIRQSVERMQQAEEEARGRFNF

Nearest PDB structures (foldseek):
  4ovv-assembly1_B  TM=3.856E-01  e=7.778E+00  Homo sapiens
  6nct-assembly1_B  TM=3.724E-01  e=8.258E+00  Homo sapiens